Protein AF-N8YKT3-F1 (afdb_monomer_lite)

Foldseek 3Di:
DVVVVVVVVVVCVQPDFAAA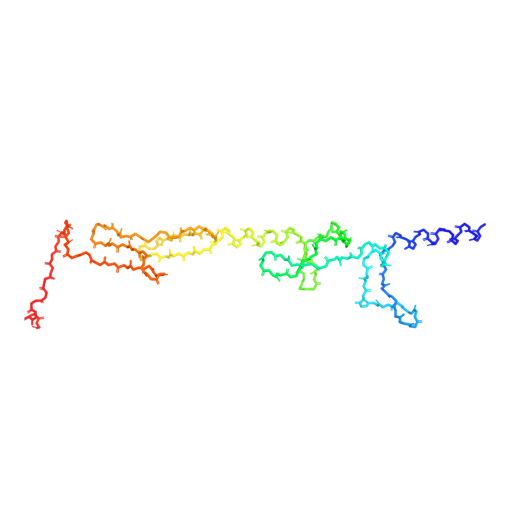ADPVRDGDPVDTAPSNPPWFDFDWDADPVRDTDRPDTDDDDPPQDDDDDPPGDHDVVNVVVVVVVQQVQADWDADPVRDIDHDGVPGDDDDDDPDPQWDWDQDPNDIDIDGDPDDPDDPDDDDCPVPDD

Structure (mmCIF, N/CA/C/O backbone):
data_AF-N8YKT3-F1
#
_entry.id   AF-N8YKT3-F1
#
loop_
_atom_site.group_PDB
_atom_site.id
_atom_site.type_symbol
_atom_site.label_atom_id
_atom_site.label_alt_id
_atom_site.label_comp_id
_atom_site.label_asym_id
_atom_site.label_entity_id
_atom_site.label_seq_id
_atom_site.pdbx_PDB_ins_code
_atom_site.Cartn_x
_atom_site.Cartn_y
_atom_site.Cartn_z
_atom_site.occupancy
_atom_site.B_iso_or_equiv
_atom_site.auth_seq_id
_atom_site.auth_comp_id
_atom_site.auth_asym_id
_atom_site.auth_atom_id
_atom_site.pdbx_PDB_model_num
ATOM 1 N N . ALA A 1 1 ? 37.342 0.948 -38.626 1.00 80.69 1 ALA A N 1
ATOM 2 C CA . ALA A 1 1 ? 36.379 2.021 -38.301 1.00 80.69 1 ALA A CA 1
ATOM 3 C C . ALA A 1 1 ? 34.942 1.494 -38.236 1.00 80.69 1 ALA A C 1
ATOM 5 O O . ALA A 1 1 ? 34.401 1.454 -37.142 1.00 80.69 1 ALA A O 1
ATOM 6 N N . ILE A 1 2 ? 34.346 1.015 -39.342 1.00 92.06 2 ILE A N 1
ATOM 7 C CA . ILE A 1 2 ? 32.935 0.558 -39.375 1.00 92.06 2 ILE A CA 1
ATOM 8 C C . ILE A 1 2 ? 32.649 -0.592 -38.395 1.00 92.06 2 ILE A C 1
ATOM 10 O O . ILE A 1 2 ? 31.719 -0.494 -37.607 1.00 92.06 2 ILE A O 1
ATOM 14 N N . ASN A 1 3 ? 33.483 -1.637 -38.360 1.00 91.69 3 ASN A N 1
ATOM 15 C CA . ASN A 1 3 ? 33.267 -2.765 -37.437 1.00 91.69 3 ASN A CA 1
ATOM 16 C C . ASN A 1 3 ? 33.292 -2.335 -35.961 1.00 91.69 3 ASN A C 1
ATOM 18 O O . ASN A 1 3 ? 32.511 -2.831 -35.156 1.00 91.69 3 ASN A O 1
ATOM 22 N N . THR A 1 4 ? 34.154 -1.375 -35.618 1.00 95.00 4 THR A N 1
ATOM 23 C CA . THR A 1 4 ? 34.241 -0.795 -34.271 1.00 95.00 4 THR A CA 1
ATOM 24 C C . THR A 1 4 ? 32.987 0.011 -33.927 1.00 95.00 4 THR A C 1
ATOM 26 O O . THR A 1 4 ? 32.497 -0.079 -32.807 1.00 95.00 4 THR A O 1
ATOM 29 N N . LEU A 1 5 ? 32.436 0.758 -34.891 1.00 95.25 5 LEU A N 1
ATOM 30 C CA . LEU A 1 5 ? 31.186 1.503 -34.715 1.00 95.25 5 LEU A CA 1
ATOM 31 C C . LEU A 1 5 ? 29.986 0.566 -34.540 1.00 95.25 5 LEU A C 1
ATOM 33 O O . LEU A 1 5 ? 29.197 0.767 -33.623 1.00 95.25 5 LEU A O 1
ATOM 37 N N . ASN A 1 6 ? 29.886 -0.487 -35.353 1.00 95.25 6 ASN A N 1
ATOM 38 C CA . ASN A 1 6 ? 28.817 -1.482 -35.228 1.00 95.25 6 ASN A CA 1
ATOM 39 C C . ASN A 1 6 ? 28.863 -2.188 -33.865 1.00 95.25 6 ASN A C 1
ATOM 41 O O . ASN A 1 6 ? 27.827 -2.386 -33.235 1.00 95.25 6 ASN A O 1
ATOM 45 N N . ALA A 1 7 ? 30.061 -2.524 -33.375 1.00 95.44 7 ALA A N 1
ATOM 46 C CA . ALA A 1 7 ? 30.228 -3.091 -32.040 1.00 95.44 7 ALA A CA 1
ATOM 47 C C . ALA A 1 7 ? 29.781 -2.108 -30.943 1.00 95.44 7 ALA A C 1
ATOM 49 O O . ALA A 1 7 ? 29.022 -2.486 -30.055 1.00 95.44 7 ALA A O 1
ATOM 50 N N . ALA A 1 8 ? 30.180 -0.835 -31.035 1.00 95.81 8 ALA A N 1
ATOM 51 C CA . ALA A 1 8 ? 29.771 0.191 -30.075 1.00 95.81 8 ALA A CA 1
ATOM 52 C C . ALA A 1 8 ? 28.246 0.417 -30.055 1.00 95.81 8 ALA A C 1
ATOM 54 O O . ALA A 1 8 ? 27.659 0.601 -28.986 1.00 95.81 8 ALA A O 1
ATOM 55 N N . GLN A 1 9 ? 27.591 0.362 -31.220 1.00 94.75 9 GLN A N 1
ATOM 56 C CA . GLN A 1 9 ? 26.130 0.421 -31.323 1.00 94.75 9 GLN A CA 1
ATOM 57 C C . GLN A 1 9 ? 25.469 -0.779 -30.639 1.00 94.75 9 GLN A C 1
ATOM 59 O O . GLN A 1 9 ? 24.533 -0.591 -29.867 1.00 94.75 9 GLN A O 1
ATOM 64 N N . GLY A 1 10 ? 25.984 -1.992 -30.862 1.00 91.56 10 GLY A N 1
ATOM 65 C CA . GLY A 1 10 ? 25.489 -3.203 -30.204 1.00 91.56 10 GLY A CA 1
ATOM 66 C C . GLY A 1 10 ? 25.648 -3.175 -28.681 1.00 91.56 10 GLY A C 1
ATOM 67 O O . GLY A 1 10 ? 24.752 -3.609 -27.964 1.00 91.56 10 GLY A O 1
ATOM 68 N N . GLU A 1 11 ? 26.748 -2.621 -28.167 1.00 93.50 11 GLU A N 1
ATOM 69 C CA . GLU A 1 11 ? 26.922 -2.443 -26.720 1.00 93.50 11 GLU A CA 1
ATOM 70 C C . GLU A 1 11 ? 25.951 -1.403 -26.156 1.00 93.50 11 GLU A C 1
ATOM 72 O O . GLU A 1 11 ? 25.284 -1.663 -25.158 1.00 93.50 11 GLU A O 1
ATOM 77 N N . THR A 1 12 ? 25.792 -0.260 -26.827 1.00 92.81 12 THR A N 1
ATOM 78 C CA . THR A 1 12 ? 24.804 0.759 -26.427 1.00 92.81 12 THR A CA 1
ATOM 79 C C . THR A 1 12 ? 23.391 0.170 -26.384 1.00 92.81 12 THR A C 1
ATOM 81 O O . THR A 1 12 ? 22.631 0.434 -25.453 1.00 92.81 12 THR A O 1
ATOM 84 N N . ASP A 1 13 ? 23.057 -0.687 -27.352 1.00 90.44 13 ASP A N 1
ATOM 85 C CA . ASP A 1 13 ? 21.778 -1.385 -27.428 1.00 90.44 13 ASP A CA 1
ATOM 86 C C . ASP A 1 13 ? 21.513 -2.263 -26.186 1.00 90.44 13 ASP A C 1
ATOM 88 O O . ASP A 1 13 ? 20.386 -2.301 -25.693 1.00 90.44 13 ASP A O 1
ATOM 92 N N . LYS A 1 14 ? 22.529 -2.911 -25.608 1.00 89.12 14 LYS A N 1
ATOM 93 C CA . LYS A 1 14 ? 22.365 -3.770 -24.417 1.00 89.12 14 LYS A CA 1
ATOM 94 C C . LYS A 1 14 ? 22.057 -2.998 -23.132 1.00 89.12 14 LYS A C 1
ATOM 96 O O . LYS A 1 14 ? 21.373 -3.533 -22.263 1.00 89.12 14 LYS A O 1
ATOM 101 N N . PHE A 1 15 ? 22.564 -1.773 -22.996 1.00 89.62 15 PHE A N 1
ATOM 102 C CA . PHE A 1 15 ? 22.450 -0.983 -21.760 1.00 89.62 15 PHE A CA 1
ATOM 103 C C . PHE A 1 15 ? 21.345 0.081 -21.796 1.00 89.62 15 PHE A C 1
ATOM 105 O O . PHE A 1 15 ? 21.044 0.689 -20.768 1.00 89.62 15 PHE A O 1
ATOM 112 N N . ALA A 1 16 ? 20.735 0.322 -22.956 1.00 90.62 16 ALA A N 1
ATOM 113 C CA . ALA A 1 16 ? 19.669 1.303 -23.102 1.00 90.62 16 ALA A CA 1
ATOM 114 C C . ALA A 1 16 ? 18.302 0.769 -22.639 1.00 90.62 16 ALA A C 1
ATOM 116 O O . ALA A 1 16 ? 17.946 -0.386 -22.875 1.00 90.62 16 ALA A O 1
ATOM 117 N N . VAL A 1 17 ? 17.489 1.658 -22.062 1.00 92.56 17 VAL A N 1
ATOM 118 C CA . VAL A 1 17 ? 16.038 1.459 -21.937 1.00 92.56 17 VAL A CA 1
ATOM 119 C C . VAL A 1 17 ? 15.398 1.886 -23.252 1.00 92.56 17 VAL A C 1
ATOM 121 O O . VAL A 1 17 ? 15.681 2.976 -23.749 1.00 92.56 17 VAL A O 1
ATOM 124 N N . LYS A 1 18 ? 14.559 1.029 -23.833 1.00 92.12 18 LYS A N 1
ATOM 125 C CA . LYS A 1 18 ? 13.968 1.255 -25.155 1.00 92.12 18 LYS A CA 1
ATOM 126 C C . LYS A 1 18 ? 12.482 0.967 -25.140 1.00 92.12 18 LYS A C 1
ATOM 128 O O . LYS A 1 18 ? 12.012 0.167 -24.338 1.00 92.12 18 LYS A O 1
ATOM 133 N N . TYR A 1 19 ? 11.788 1.598 -26.076 1.00 96.12 19 TYR A N 1
ATOM 134 C CA . TYR A 1 19 ? 10.444 1.200 -26.453 1.00 96.12 19 TYR A CA 1
ATOM 135 C C . TYR A 1 19 ? 10.447 -0.198 -27.061 1.00 96.12 19 TYR A C 1
ATOM 137 O O . TYR A 1 19 ? 11.398 -0.588 -27.748 1.00 96.12 19 TYR A O 1
ATOM 145 N N . ASP A 1 20 ? 9.351 -0.912 -26.847 1.00 95.50 20 ASP A N 1
ATOM 146 C CA . ASP A 1 20 ? 9.111 -2.179 -27.522 1.00 95.50 20 ASP A CA 1
ATOM 147 C C . ASP A 1 20 ? 8.892 -1.948 -29.025 1.00 95.50 20 ASP A C 1
ATOM 149 O O . ASP A 1 20 ? 8.656 -0.826 -29.481 1.00 95.50 20 ASP A O 1
ATOM 153 N N . LYS A 1 21 ? 8.989 -3.011 -29.828 1.00 95.81 21 LYS A N 1
ATOM 154 C CA . LYS A 1 21 ? 8.750 -2.937 -31.276 1.00 95.81 21 LYS A CA 1
ATOM 155 C C . LYS A 1 21 ? 7.335 -3.380 -31.616 1.00 95.81 21 LYS A C 1
ATOM 157 O O . LYS A 1 21 ? 6.837 -4.362 -31.068 1.00 95.81 21 LYS A O 1
ATOM 162 N N . ASN A 1 22 ? 6.724 -2.693 -32.573 1.00 96.62 22 ASN A N 1
ATOM 163 C CA . ASN A 1 22 ? 5.540 -3.189 -33.263 1.00 96.62 22 ASN A CA 1
ATOM 164 C C . ASN A 1 22 ? 5.915 -4.359 -34.190 1.00 96.62 22 ASN A C 1
ATOM 166 O O . ASN A 1 22 ? 7.087 -4.575 -34.508 1.00 96.62 22 ASN A O 1
ATOM 170 N N . ALA A 1 23 ? 4.910 -5.094 -34.673 1.00 97.25 23 ALA A N 1
ATOM 171 C CA . ALA A 1 23 ? 5.116 -6.218 -35.591 1.00 97.25 23 ALA A CA 1
ATOM 172 C C . ALA A 1 23 ? 5.766 -5.808 -36.930 1.00 97.25 23 ALA A C 1
ATOM 174 O O . ALA A 1 23 ? 6.455 -6.615 -37.547 1.00 97.25 23 ALA A O 1
ATOM 175 N N . ASP A 1 24 ? 5.581 -4.557 -37.360 1.00 97.31 24 ASP A N 1
ATOM 176 C CA . ASP A 1 24 ? 6.202 -3.982 -38.562 1.00 97.31 24 ASP A CA 1
ATOM 177 C C . ASP A 1 24 ? 7.649 -3.493 -38.339 1.00 97.31 24 ASP A C 1
ATOM 179 O O . ASP A 1 24 ? 8.292 -2.997 -39.263 1.00 97.31 24 ASP A O 1
ATOM 183 N N . GLY A 1 25 ? 8.173 -3.629 -37.115 1.00 96.06 25 GLY A N 1
ATOM 184 C CA . GLY A 1 25 ? 9.521 -3.215 -36.733 1.00 96.06 25 GLY A CA 1
ATOM 185 C C . GLY A 1 25 ? 9.657 -1.753 -36.297 1.00 96.06 25 GLY A C 1
ATOM 186 O O . GLY A 1 25 ? 10.753 -1.361 -35.887 1.00 96.06 25 GLY A O 1
ATOM 187 N N . SER A 1 26 ? 8.585 -0.955 -36.340 1.00 97.31 26 SER A N 1
ATOM 188 C CA . SER A 1 26 ? 8.576 0.420 -35.823 1.00 97.31 26 SER A CA 1
ATOM 189 C C . SER A 1 26 ? 8.593 0.469 -34.286 1.00 97.31 26 SER A C 1
ATOM 191 O O . SER A 1 26 ? 8.315 -0.524 -33.610 1.00 97.31 26 SER A O 1
ATOM 193 N N . ALA A 1 27 ? 8.935 1.629 -33.715 1.00 97.12 27 ALA A N 1
ATOM 194 C CA . ALA A 1 27 ? 8.924 1.833 -32.266 1.00 97.12 27 ALA A CA 1
ATOM 195 C C . ALA A 1 27 ? 7.489 1.953 -31.722 1.00 97.12 27 ALA A C 1
ATOM 197 O O . ALA A 1 27 ? 6.676 2.714 -32.249 1.00 97.12 27 ALA A O 1
ATOM 198 N N . ASN A 1 28 ? 7.197 1.250 -30.630 1.00 97.62 28 ASN A N 1
ATOM 199 C CA . ASN A 1 28 ? 5.940 1.342 -29.900 1.00 97.62 28 ASN A CA 1
ATOM 200 C C . ASN A 1 28 ? 6.076 2.294 -28.705 1.00 97.62 28 ASN A C 1
ATOM 202 O O . ASN A 1 28 ? 6.463 1.891 -27.610 1.00 97.62 28 ASN A O 1
ATOM 206 N N . TYR A 1 29 ? 5.693 3.555 -28.886 1.00 97.25 29 TYR A N 1
ATOM 207 C CA . TYR A 1 29 ? 5.779 4.571 -27.829 1.00 97.25 29 TYR A CA 1
ATOM 208 C C . TYR A 1 29 ? 4.849 4.340 -26.628 1.00 97.25 29 TYR A C 1
ATOM 210 O O . TYR A 1 29 ? 4.948 5.058 -25.637 1.00 97.25 29 TYR A O 1
ATOM 218 N N . ASN A 1 30 ? 3.974 3.333 -26.689 1.00 97.25 30 ASN A N 1
ATOM 219 C CA . ASN A 1 30 ? 3.056 2.995 -25.607 1.00 97.25 30 ASN A CA 1
ATOM 220 C C . ASN A 1 30 ? 3.590 1.885 -24.689 1.00 97.25 30 ASN A C 1
ATOM 222 O O . ASN A 1 30 ? 2.907 1.529 -23.730 1.00 97.25 30 ASN A O 1
ATOM 226 N N . SER A 1 31 ? 4.756 1.291 -24.978 1.00 96.81 31 SER A N 1
ATOM 227 C CA . SER A 1 31 ? 5.262 0.166 -24.187 1.00 96.81 31 SER A CA 1
ATOM 228 C C . SER A 1 31 ? 6.782 0.118 -24.076 1.00 96.81 31 SER A C 1
ATOM 230 O O . SER A 1 31 ? 7.511 0.450 -25.010 1.00 96.81 31 SER A O 1
ATOM 232 N N . ILE A 1 32 ? 7.242 -0.303 -22.901 1.00 95.12 32 ILE A N 1
ATOM 233 C CA . ILE A 1 32 ? 8.640 -0.552 -22.562 1.00 95.12 32 ILE A CA 1
ATOM 234 C C . ILE A 1 32 ? 8.672 -1.861 -21.777 1.00 95.12 32 ILE A C 1
ATOM 236 O O . ILE A 1 32 ? 8.118 -1.938 -20.677 1.00 95.12 32 ILE A O 1
ATOM 240 N N . THR A 1 33 ? 9.392 -2.857 -22.284 1.00 92.69 33 THR A N 1
ATOM 241 C CA . THR A 1 33 ? 9.713 -4.071 -21.538 1.00 92.69 33 THR A CA 1
ATOM 242 C C . THR A 1 33 ? 11.096 -3.939 -20.903 1.00 92.69 33 THR A C 1
ATOM 244 O O . THR A 1 33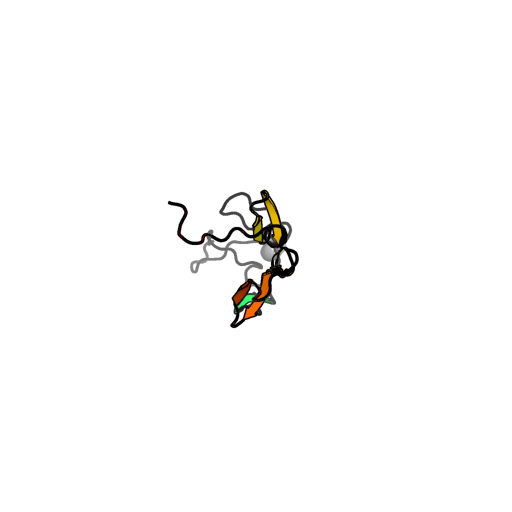 ? 12.119 -3.793 -21.579 1.00 92.69 33 THR A O 1
ATOM 247 N N . ALA A 1 34 ? 11.158 -4.005 -19.571 1.00 91.81 34 ALA A N 1
ATOM 248 C CA . ALA A 1 34 ? 12.419 -3.889 -18.843 1.00 91.81 34 ALA A CA 1
ATOM 249 C C . ALA A 1 34 ? 13.417 -4.999 -19.235 1.00 91.81 34 ALA A C 1
ATOM 251 O O . ALA A 1 34 ? 13.042 -6.143 -19.494 1.00 91.81 34 ALA A O 1
ATOM 252 N N . GLY A 1 35 ? 14.703 -4.643 -19.323 1.00 87.38 35 GLY A N 1
ATOM 253 C CA . GLY A 1 35 ? 15.745 -5.533 -19.849 1.00 87.38 35 GLY A CA 1
ATOM 254 C C . GLY A 1 35 ? 15.617 -5.832 -21.350 1.00 87.38 35 GLY A C 1
ATOM 255 O O . GLY A 1 35 ? 16.296 -6.732 -21.845 1.00 87.38 35 GLY A O 1
ATOM 256 N N . ASN A 1 36 ? 14.741 -5.118 -22.074 1.00 85.31 36 ASN A N 1
ATOM 257 C CA . ASN A 1 36 ? 14.464 -5.327 -23.498 1.00 85.31 36 ASN A CA 1
ATOM 258 C C . ASN A 1 36 ? 14.100 -6.797 -23.806 1.00 85.31 36 ASN A C 1
ATOM 260 O O . ASN A 1 36 ? 14.553 -7.362 -24.799 1.00 85.31 36 ASN A O 1
ATOM 264 N N . GLY A 1 37 ? 13.395 -7.456 -22.877 1.00 86.81 37 GLY A N 1
ATOM 265 C CA . GLY A 1 37 ? 13.012 -8.871 -22.970 1.00 86.81 37 GLY A CA 1
ATOM 266 C C . GLY A 1 37 ? 14.145 -9.890 -22.779 1.00 86.81 37 GLY A C 1
ATOM 267 O O . GLY A 1 37 ? 13.885 -11.087 -22.814 1.00 86.81 37 GLY A O 1
ATOM 268 N N . ASN A 1 38 ? 15.388 -9.450 -22.555 1.00 88.81 38 ASN A N 1
ATOM 269 C CA . ASN A 1 38 ? 16.539 -10.343 -22.360 1.00 88.81 38 ASN A CA 1
ATOM 270 C C . ASN A 1 38 ? 16.755 -10.733 -20.890 1.00 88.81 38 ASN A C 1
ATOM 272 O O . ASN A 1 38 ? 17.497 -11.670 -20.601 1.00 88.81 38 ASN A O 1
ATOM 276 N N . GLY A 1 39 ? 16.158 -9.989 -19.955 1.00 89.44 39 GLY A N 1
ATOM 277 C CA . GLY A 1 39 ? 16.215 -10.307 -18.531 1.00 89.44 39 GLY A CA 1
ATOM 278 C C . GLY A 1 39 ? 15.343 -11.511 -18.175 1.00 89.44 39 GLY A C 1
ATOM 279 O O . GLY A 1 39 ? 14.434 -11.882 -18.917 1.00 89.44 39 GLY A O 1
ATOM 280 N N . THR A 1 40 ? 15.577 -12.098 -17.001 1.00 94.56 40 THR A N 1
ATOM 281 C CA . THR A 1 40 ? 14.680 -13.122 -16.453 1.00 94.56 40 THR A C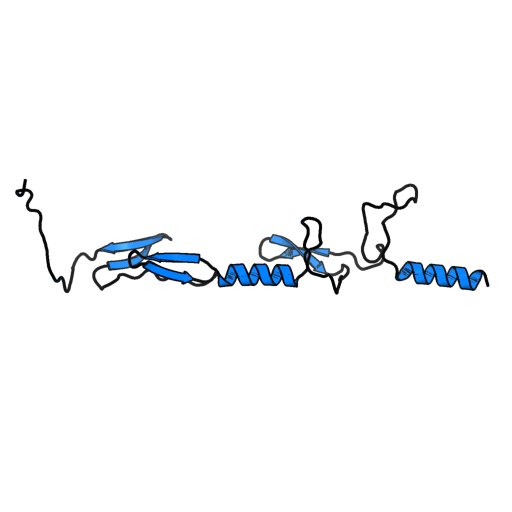A 1
ATOM 282 C C . THR A 1 40 ? 13.274 -12.543 -16.327 1.00 94.56 40 THR A C 1
ATOM 284 O O . THR A 1 40 ? 13.073 -11.559 -15.612 1.00 94.56 40 THR A O 1
ATOM 287 N N . ALA A 1 41 ? 12.299 -13.145 -17.009 1.00 93.62 41 ALA A N 1
ATOM 288 C CA . ALA A 1 41 ? 10.910 -12.710 -16.939 1.00 93.62 41 ALA A CA 1
ATOM 289 C C . ALA A 1 41 ? 10.400 -12.730 -15.489 1.00 93.62 41 ALA A C 1
ATOM 291 O O . ALA A 1 41 ? 10.773 -13.597 -14.694 1.00 93.62 41 ALA A O 1
ATOM 292 N N . ALA A 1 42 ? 9.553 -11.763 -15.138 1.00 95.69 42 ALA A N 1
ATOM 293 C CA . ALA A 1 42 ? 8.892 -11.763 -13.841 1.00 95.69 42 ALA A CA 1
ATOM 294 C C . ALA A 1 42 ? 7.948 -12.969 -13.756 1.00 95.69 42 ALA A C 1
ATOM 296 O O . ALA A 1 42 ? 7.068 -13.138 -14.599 1.00 95.69 42 ALA A O 1
ATOM 297 N N . THR A 1 43 ? 8.126 -13.799 -12.733 1.00 96.81 43 THR A N 1
ATOM 298 C CA . THR A 1 43 ? 7.205 -14.898 -12.436 1.00 96.81 43 THR A CA 1
ATOM 299 C C . THR A 1 43 ? 6.147 -14.399 -11.468 1.00 96.81 43 THR A C 1
ATOM 301 O O . THR A 1 43 ? 6.480 -13.876 -10.403 1.00 96.81 43 THR A O 1
ATOM 304 N N . ILE A 1 44 ? 4.877 -14.561 -11.838 1.00 97.38 44 ILE A N 1
ATOM 305 C CA . ILE A 1 44 ? 3.738 -14.178 -11.004 1.00 97.38 44 ILE A CA 1
ATOM 306 C C . ILE A 1 44 ? 3.245 -15.404 -10.239 1.00 97.38 44 ILE A C 1
ATOM 308 O O . ILE A 1 44 ? 2.884 -16.413 -10.839 1.00 97.38 44 ILE A O 1
ATOM 312 N N . GLY A 1 45 ? 3.244 -15.307 -8.913 1.00 96.88 45 GLY A N 1
ATOM 313 C CA . GLY A 1 45 ? 2.602 -16.260 -8.011 1.00 96.88 45 GLY A CA 1
ATOM 314 C C . GLY A 1 45 ? 1.540 -15.567 -7.164 1.00 96.88 45 GLY A C 1
ATOM 315 O O . GLY A 1 45 ? 1.103 -14.465 -7.494 1.00 96.88 45 GLY A O 1
ATOM 316 N N . THR A 1 46 ? 1.144 -16.199 -6.063 1.00 97.31 46 THR A N 1
ATOM 317 C CA . THR A 1 46 ? 0.168 -15.650 -5.113 1.00 97.31 46 THR A CA 1
ATOM 318 C C . THR A 1 46 ? 0.775 -15.489 -3.724 1.00 97.31 46 THR A C 1
ATOM 320 O O . THR A 1 46 ? 1.521 -16.362 -3.278 1.00 97.31 46 THR A O 1
ATOM 323 N N . ASP A 1 47 ? 0.448 -14.399 -3.030 1.00 95.31 47 ASP A N 1
ATOM 324 C CA . ASP A 1 47 ? 0.750 -14.246 -1.603 1.00 95.31 47 ASP A CA 1
ATOM 325 C C . ASP A 1 47 ? -0.222 -15.062 -0.718 1.00 95.31 47 ASP A C 1
ATOM 327 O O . ASP A 1 47 ? -1.121 -15.746 -1.212 1.00 95.31 47 ASP A O 1
ATOM 331 N N . THR A 1 48 ? -0.057 -14.994 0.608 1.00 94.88 48 THR A N 1
ATOM 332 C CA . THR A 1 48 ? -0.917 -15.700 1.580 1.00 94.88 48 THR A CA 1
ATOM 333 C C . THR A 1 48 ? -2.388 -15.274 1.513 1.00 94.88 48 THR A C 1
ATOM 335 O O . THR A 1 48 ? -3.265 -16.037 1.911 1.00 94.88 48 THR A O 1
ATOM 338 N N . ALA A 1 49 ? -2.670 -14.067 1.019 1.00 94.19 49 ALA A N 1
ATOM 339 C CA . ALA A 1 49 ? -4.021 -13.549 0.834 1.00 94.19 49 ALA A CA 1
ATOM 340 C C . ALA A 1 49 ? -4.590 -13.862 -0.565 1.00 94.19 49 ALA A C 1
ATOM 342 O O . ALA A 1 49 ? -5.724 -13.489 -0.858 1.00 94.19 49 ALA A O 1
ATOM 343 N N . GLY A 1 50 ? -3.835 -14.564 -1.419 1.00 95.56 50 GLY A N 1
ATOM 344 C CA . GLY A 1 50 ? -4.235 -14.921 -2.778 1.00 95.56 50 GLY A CA 1
ATOM 345 C C . GLY A 1 50 ? -3.992 -13.824 -3.820 1.00 95.56 50 GLY A C 1
ATOM 346 O O . GLY A 1 50 ? -4.406 -13.987 -4.967 1.00 95.56 50 GLY A O 1
ATOM 347 N N . ASN A 1 51 ? -3.317 -12.724 -3.469 1.00 95.81 51 ASN A N 1
ATOM 348 C CA . ASN A 1 51 ? -3.032 -11.642 -4.411 1.00 95.81 51 ASN A CA 1
ATOM 349 C C . ASN A 1 51 ? -1.883 -12.021 -5.344 1.00 95.81 51 ASN A C 1
ATOM 351 O O . ASN A 1 51 ? -0.887 -12.599 -4.907 1.00 95.81 51 ASN A O 1
ATOM 355 N N . SER A 1 52 ? -1.978 -11.631 -6.617 1.00 97.19 52 SER A N 1
ATOM 356 C CA . SER A 1 52 ? -0.881 -11.801 -7.571 1.00 97.19 52 SER A 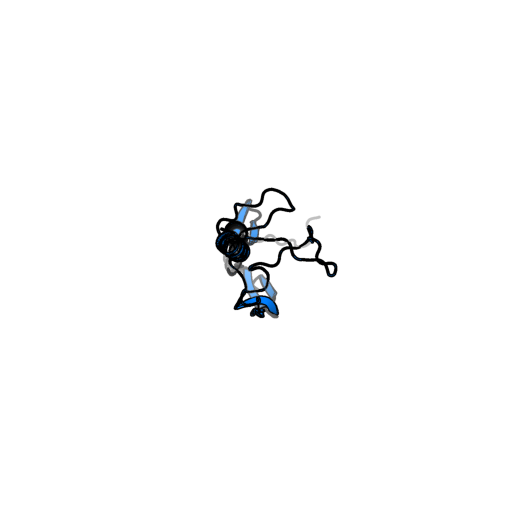CA 1
ATOM 357 C C . SER A 1 52 ? 0.328 -10.946 -7.192 1.00 97.19 52 SER A C 1
ATOM 359 O O . SER A 1 52 ? 0.224 -9.726 -7.079 1.00 97.19 52 SER A O 1
ATOM 361 N N . VAL A 1 53 ? 1.490 -11.581 -7.053 1.00 96.19 53 VAL A N 1
ATOM 362 C CA . VAL A 1 53 ? 2.758 -10.917 -6.725 1.00 96.19 53 VAL A CA 1
ATOM 363 C C . VAL A 1 53 ? 3.894 -11.469 -7.574 1.00 96.19 53 VAL A C 1
ATOM 365 O O . VAL A 1 53 ? 3.894 -12.640 -7.957 1.00 96.19 53 VAL A O 1
ATOM 368 N N . VAL A 1 54 ? 4.894 -10.632 -7.853 1.00 95.94 54 VAL A N 1
ATOM 369 C CA . VAL A 1 54 ? 6.147 -11.103 -8.455 1.00 95.94 54 VAL A CA 1
ATOM 370 C C . VAL A 1 54 ? 6.904 -11.915 -7.405 1.00 95.94 54 VAL A C 1
ATOM 372 O O . VAL A 1 54 ? 7.266 -11.383 -6.358 1.00 95.94 54 VAL A O 1
ATOM 375 N N . THR A 1 55 ? 7.148 -13.196 -7.675 1.00 95.00 55 THR A N 1
ATOM 376 C CA . THR A 1 55 ? 7.846 -14.105 -6.748 1.00 95.00 55 THR A CA 1
ATOM 377 C C . THR A 1 55 ? 9.324 -14.270 -7.081 1.00 95.00 55 THR A C 1
ATOM 379 O O . THR A 1 55 ? 10.130 -14.564 -6.203 1.00 95.00 55 THR A O 1
ATOM 382 N N . SER A 1 56 ? 9.695 -14.088 -8.349 1.00 95.12 56 SER A N 1
ATOM 383 C CA . SER A 1 56 ? 11.080 -14.146 -8.820 1.00 95.12 56 SER A CA 1
ATOM 384 C C . SER A 1 56 ? 11.227 -13.495 -10.198 1.00 95.12 56 SER A C 1
ATOM 386 O O . SER A 1 56 ? 10.236 -13.196 -10.870 1.00 95.12 56 SER A O 1
ATOM 388 N N . GLY A 1 57 ? 12.475 -13.284 -10.625 1.00 94.94 57 GLY A N 1
ATOM 389 C CA . GLY A 1 57 ? 12.786 -12.625 -11.892 1.00 94.94 57 GLY A CA 1
ATOM 390 C C . GLY A 1 57 ? 12.385 -11.149 -11.907 1.00 94.94 57 GLY A C 1
ATOM 391 O O . GLY A 1 57 ? 12.284 -10.501 -10.865 1.00 94.94 57 GLY A O 1
ATOM 392 N N . GLY A 1 58 ? 12.168 -10.614 -13.106 1.00 94.38 58 GLY A N 1
ATOM 393 C CA . GLY A 1 58 ? 11.877 -9.202 -13.324 1.00 94.38 58 GLY A CA 1
ATOM 394 C C . GLY A 1 58 ? 13.114 -8.307 -13.217 1.00 94.38 58 GLY A C 1
ATOM 395 O O . GLY A 1 58 ? 14.232 -8.753 -12.961 1.00 94.38 58 GLY A O 1
ATOM 396 N N . THR A 1 59 ? 12.907 -7.009 -13.438 1.00 93.62 59 THR A N 1
ATOM 397 C CA . THR A 1 59 ? 13.963 -5.990 -13.349 1.00 93.62 59 THR A CA 1
ATOM 398 C C . THR A 1 59 ? 13.661 -5.030 -12.206 1.00 93.62 59 THR A C 1
ATOM 400 O O . THR A 1 59 ? 12.571 -4.466 -12.132 1.00 93.62 59 THR A O 1
ATOM 403 N N . LYS A 1 60 ? 14.644 -4.795 -11.332 1.00 94.12 60 LYS A N 1
ATOM 404 C CA . LYS A 1 60 ? 14.557 -3.758 -10.300 1.00 94.12 60 LYS A CA 1
ATOM 405 C C . LYS A 1 60 ? 14.841 -2.387 -10.912 1.00 94.12 60 LYS A C 1
ATOM 407 O O . LYS A 1 60 ? 15.933 -2.159 -11.424 1.00 94.12 60 LYS A O 1
ATOM 412 N N . ILE A 1 61 ? 13.900 -1.459 -10.766 1.00 94.56 61 ILE A N 1
ATOM 413 C CA . ILE A 1 61 ? 14.098 -0.040 -11.084 1.00 94.56 61 ILE A CA 1
ATOM 414 C C . ILE A 1 61 ? 14.396 0.694 -9.773 1.00 94.56 61 ILE A C 1
ATOM 416 O O . ILE A 1 61 ? 13.598 0.669 -8.838 1.00 94.56 61 ILE A O 1
ATOM 420 N N . SER A 1 62 ? 15.575 1.304 -9.667 1.00 96.12 62 SER A N 1
ATOM 421 C CA . SER A 1 62 ? 15.999 2.074 -8.489 1.00 96.12 62 SER A CA 1
ATOM 422 C C . SER A 1 62 ? 16.039 3.569 -8.768 1.00 96.12 62 SER A C 1
ATOM 424 O O . SER A 1 62 ? 16.138 3.976 -9.920 1.00 96.12 62 SER A O 1
ATOM 426 N N . ASN A 1 63 ? 16.028 4.370 -7.697 1.00 97.06 63 ASN A N 1
ATOM 427 C CA . ASN A 1 63 ? 16.059 5.837 -7.751 1.00 97.06 63 ASN A CA 1
ATOM 428 C C . ASN A 1 63 ? 14.841 6.455 -8.456 1.00 97.06 63 ASN A C 1
ATOM 430 O O . ASN A 1 63 ? 14.936 7.517 -9.062 1.00 97.06 63 ASN A O 1
ATOM 434 N N . VAL A 1 64 ? 13.685 5.796 -8.350 1.00 97.94 64 VAL A N 1
ATOM 435 C CA . VAL A 1 64 ? 12.400 6.376 -8.748 1.00 97.94 64 VAL A CA 1
ATOM 436 C C . VAL A 1 64 ? 12.005 7.398 -7.685 1.00 97.94 64 VAL A C 1
ATOM 438 O O . VAL A 1 64 ? 11.761 7.029 -6.534 1.00 97.94 64 VAL A O 1
ATOM 441 N N . ALA A 1 65 ? 11.984 8.680 -8.052 1.00 98.44 65 ALA A N 1
ATOM 442 C CA . ALA A 1 65 ? 11.504 9.750 -7.181 1.00 98.44 65 ALA A CA 1
ATOM 443 C C . ALA A 1 65 ? 10.022 9.546 -6.815 1.00 98.44 65 ALA A C 1
ATOM 445 O O . ALA A 1 65 ? 9.333 8.728 -7.420 1.00 98.44 65 ALA A O 1
ATOM 446 N N . ASN A 1 66 ? 9.532 10.267 -5.806 1.00 98.56 66 ASN A N 1
ATOM 447 C CA . ASN A 1 66 ? 8.117 10.191 -5.445 1.00 98.56 66 ASN A CA 1
ATOM 448 C C . ASN A 1 66 ? 7.253 10.713 -6.597 1.00 98.56 66 ASN A C 1
ATOM 450 O O . ASN A 1 66 ? 7.503 11.811 -7.094 1.00 98.56 66 ASN A O 1
ATOM 454 N N . GLY A 1 67 ? 6.226 9.952 -6.971 1.00 98.38 67 GLY A N 1
ATOM 455 C CA . GLY A 1 67 ? 5.209 10.420 -7.906 1.00 98.38 67 GLY A CA 1
ATOM 456 C C . GLY A 1 67 ? 4.400 11.568 -7.304 1.00 98.38 67 GLY A C 1
ATOM 457 O O . GLY A 1 67 ? 4.068 11.534 -6.114 1.00 98.38 67 GLY A O 1
ATOM 458 N N . ILE A 1 68 ? 4.102 12.577 -8.119 1.00 97.81 68 ILE A N 1
ATOM 459 C CA . ILE A 1 68 ? 3.342 13.774 -7.732 1.00 97.81 68 ILE A CA 1
ATOM 460 C C . ILE A 1 68 ? 2.016 13.816 -8.497 1.00 97.81 68 ILE A C 1
ATOM 462 O O . ILE A 1 68 ? 0.975 14.115 -7.914 1.00 97.81 68 ILE A O 1
ATOM 466 N N . ASN A 1 69 ? 2.038 13.490 -9.789 1.00 98.44 69 ASN A N 1
ATOM 467 C CA . ASN A 1 69 ? 0.850 13.443 -10.633 1.00 98.44 69 ASN A CA 1
ATOM 468 C C . ASN A 1 69 ? 0.203 12.055 -10.603 1.00 98.44 69 ASN A C 1
ATOM 470 O O . ASN A 1 69 ? 0.861 11.049 -10.352 1.00 98.44 69 ASN A O 1
ATOM 474 N N . ALA A 1 70 ? -1.085 11.984 -10.948 1.00 98.00 70 ALA A N 1
ATOM 475 C CA . ALA A 1 70 ? -1.841 10.727 -10.963 1.00 98.00 70 ALA A CA 1
ATOM 476 C C . ALA A 1 70 ? -1.278 9.664 -11.929 1.00 98.00 70 ALA A C 1
ATOM 478 O O . ALA A 1 70 ? -1.550 8.479 -11.762 1.00 98.00 70 ALA A O 1
ATOM 479 N N . SER A 1 71 ? -0.513 10.083 -12.940 1.00 97.38 71 SER A N 1
ATOM 480 C CA . SER A 1 71 ? 0.126 9.207 -13.926 1.00 97.38 71 SER A CA 1
ATOM 481 C C . SER A 1 71 ? 1.5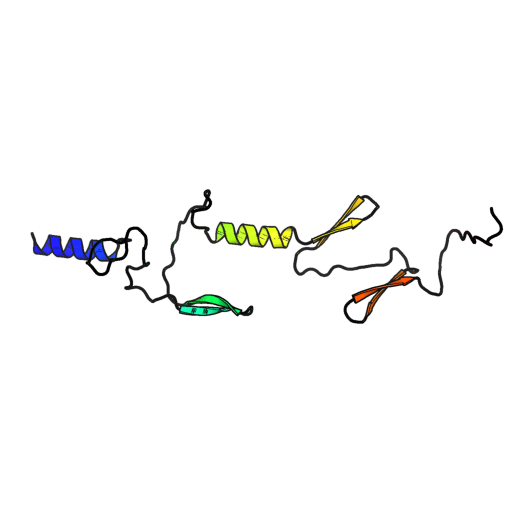64 8.817 -13.574 1.00 97.38 71 SER A C 1
ATOM 483 O O . SER A 1 71 ? 2.183 8.072 -14.332 1.00 97.38 71 SER A O 1
ATOM 485 N N . ASP A 1 72 ? 2.125 9.341 -12.484 1.00 98.44 72 ASP A N 1
ATOM 486 C CA . ASP A 1 72 ? 3.495 9.026 -12.091 1.00 98.44 72 ASP A CA 1
ATOM 487 C C . ASP A 1 72 ? 3.563 7.638 -11.443 1.00 98.44 72 ASP A C 1
ATOM 489 O O . ASP A 1 72 ? 2.628 7.173 -10.786 1.00 98.44 72 ASP A O 1
ATOM 493 N N . ALA A 1 73 ? 4.709 6.973 -11.581 1.00 97.88 73 ALA A N 1
ATOM 494 C CA . ALA A 1 73 ? 4.953 5.727 -10.870 1.00 97.88 73 ALA A CA 1
ATOM 495 C C . ALA A 1 73 ? 5.068 5.973 -9.354 1.00 97.88 73 ALA A C 1
ATOM 497 O O . ALA A 1 73 ? 5.743 6.901 -8.907 1.00 97.88 73 ALA A O 1
ATOM 498 N N . VAL A 1 74 ? 4.462 5.087 -8.561 1.00 98.19 74 VAL A N 1
ATOM 499 C CA . VAL A 1 74 ? 4.608 5.067 -7.099 1.00 98.19 74 VAL A CA 1
ATOM 500 C C . VAL A 1 74 ? 5.822 4.220 -6.726 1.00 98.19 74 VAL A C 1
ATOM 502 O O . VAL A 1 74 ? 5.961 3.084 -7.181 1.00 98.19 74 VAL A O 1
ATOM 505 N N . ASN A 1 75 ? 6.702 4.746 -5.873 1.00 98.00 75 ASN A N 1
ATOM 506 C CA . ASN A 1 75 ? 7.840 3.983 -5.353 1.00 98.00 75 ASN A CA 1
ATOM 507 C C . ASN A 1 75 ? 7.515 3.291 -4.010 1.00 98.00 75 ASN A C 1
ATOM 509 O O . ASN A 1 75 ? 6.521 3.590 -3.345 1.00 98.00 75 ASN A O 1
ATOM 513 N N . LYS A 1 76 ? 8.388 2.370 -3.571 1.00 97.88 76 LYS A N 1
ATOM 514 C CA . LYS A 1 76 ? 8.201 1.630 -2.309 1.00 97.88 76 LYS A CA 1
ATOM 515 C C . LYS A 1 76 ? 8.103 2.552 -1.084 1.00 97.88 76 LYS A C 1
ATOM 517 O O . LYS A 1 76 ? 7.339 2.253 -0.180 1.00 97.88 76 LYS A O 1
ATOM 522 N N . GLY A 1 77 ? 8.829 3.671 -1.056 1.00 98.44 77 GLY A N 1
ATOM 523 C CA . GLY A 1 77 ? 8.795 4.610 0.070 1.00 98.44 77 GLY A CA 1
ATOM 524 C C . GLY A 1 77 ? 7.422 5.260 0.259 1.00 98.44 77 GLY A C 1
ATOM 525 O O . GLY A 1 77 ? 6.956 5.382 1.391 1.00 98.44 77 GLY A O 1
ATOM 526 N N . GLN A 1 78 ? 6.737 5.612 -0.833 1.00 98.44 78 GLN A N 1
ATOM 527 C CA . GLN A 1 78 ? 5.353 6.099 -0.794 1.00 98.44 78 GLN A CA 1
ATOM 528 C C . GLN A 1 78 ? 4.383 5.011 -0.308 1.00 98.44 78 GLN A C 1
ATOM 530 O O . GLN A 1 78 ? 3.534 5.287 0.538 1.00 98.44 78 GLN A O 1
ATOM 535 N N . LEU A 1 79 ? 4.541 3.769 -0.783 1.00 97.19 79 LEU A N 1
ATOM 536 C CA . LEU A 1 79 ? 3.722 2.634 -0.343 1.00 97.19 79 LEU A CA 1
ATOM 537 C C . LEU A 1 79 ? 3.930 2.301 1.146 1.00 97.19 79 LEU A C 1
ATOM 539 O O . LEU A 1 79 ? 2.959 2.125 1.880 1.00 97.19 79 LEU A O 1
ATOM 543 N N . ASP A 1 80 ? 5.181 2.253 1.608 1.00 97.69 80 ASP A N 1
ATOM 544 C CA . ASP A 1 80 ? 5.527 2.019 3.014 1.00 97.69 80 ASP A CA 1
ATOM 545 C C . ASP A 1 80 ? 4.972 3.143 3.903 1.00 97.69 80 ASP A C 1
ATOM 547 O O . ASP A 1 80 ? 4.429 2.884 4.977 1.00 97.69 80 ASP A O 1
ATOM 551 N N . SER A 1 81 ? 5.058 4.395 3.445 1.00 97.75 81 SER A N 1
ATOM 552 C CA . SER A 1 81 ? 4.514 5.559 4.159 1.00 97.75 81 SER A CA 1
ATOM 553 C C . SER A 1 81 ? 2.989 5.483 4.286 1.00 97.75 81 SER A C 1
ATOM 555 O O . SER A 1 81 ? 2.446 5.759 5.353 1.00 97.75 81 SER A O 1
ATOM 557 N N . LEU A 1 82 ? 2.286 5.041 3.236 1.00 96.81 82 LEU A N 1
ATOM 558 C CA . LEU A 1 82 ? 0.843 4.791 3.297 1.00 96.81 82 LEU A CA 1
ATOM 559 C C . LEU A 1 82 ? 0.512 3.653 4.274 1.00 96.81 82 LEU A C 1
ATOM 561 O O . LEU A 1 82 ? -0.350 3.814 5.135 1.00 96.81 82 LEU A O 1
ATOM 565 N N . SER A 1 83 ? 1.215 2.523 4.176 1.00 95.19 83 SER A N 1
ATOM 566 C CA . SER A 1 83 ? 1.012 1.360 5.051 1.00 95.19 83 SER A CA 1
ATOM 567 C C . SER A 1 83 ? 1.242 1.702 6.530 1.00 95.19 83 SER A C 1
ATOM 569 O O . SER A 1 83 ? 0.412 1.410 7.396 1.00 95.19 83 SER A O 1
ATOM 571 N N . THR A 1 84 ? 2.336 2.402 6.833 1.00 94.25 84 THR A N 1
ATOM 572 C CA . THR A 1 84 ? 2.653 2.868 8.192 1.00 94.25 84 THR A CA 1
ATOM 573 C C . THR A 1 84 ? 1.674 3.930 8.687 1.00 94.25 84 THR A C 1
ATOM 575 O O . THR A 1 84 ? 1.319 3.921 9.864 1.00 94.25 84 THR A O 1
ATOM 578 N N . GLY A 1 85 ? 1.195 4.816 7.810 1.00 94.69 85 GLY A N 1
ATOM 579 C CA . GLY A 1 85 ? 0.145 5.780 8.135 1.00 94.69 85 GLY A CA 1
ATOM 580 C C . GLY A 1 85 ? -1.149 5.085 8.559 1.00 94.69 85 GLY A C 1
ATOM 581 O O . GLY A 1 85 ? -1.643 5.325 9.657 1.00 94.69 85 GLY A O 1
ATOM 582 N N . LEU A 1 86 ? -1.649 4.155 7.740 1.00 93.88 86 LEU A N 1
ATOM 583 C CA . LEU A 1 86 ? -2.882 3.411 8.025 1.00 93.88 86 LEU A CA 1
ATOM 584 C C . LEU A 1 86 ? -2.781 2.583 9.312 1.00 93.88 86 LEU A C 1
ATOM 586 O O . LEU A 1 86 ? -3.683 2.627 10.150 1.00 93.88 86 LEU A O 1
ATOM 590 N N . THR A 1 87 ? -1.678 1.854 9.497 1.00 92.50 87 THR A N 1
ATOM 591 C CA . THR A 1 87 ? -1.478 1.022 10.695 1.00 92.50 87 THR A CA 1
ATOM 592 C C . THR A 1 87 ? -1.368 1.852 11.973 1.00 92.50 87 THR A C 1
ATOM 594 O O . THR A 1 87 ? -1.918 1.445 12.996 1.00 92.50 87 THR A O 1
ATOM 597 N N . ASN A 1 88 ? -0.725 3.025 11.929 1.00 89.38 88 ASN A N 1
ATOM 598 C CA . ASN A 1 88 ? -0.599 3.901 13.096 1.00 89.38 88 ASN A CA 1
ATOM 599 C C . ASN A 1 88 ? -1.860 4.717 13.400 1.00 89.38 88 ASN A C 1
ATOM 601 O O . ASN A 1 88 ? -2.133 4.948 14.575 1.00 89.38 88 ASN A O 1
ATOM 605 N N . THR A 1 89 ? -2.620 5.158 12.391 1.00 89.81 89 THR A N 1
ATOM 606 C CA . THR A 1 89 ? -3.895 5.859 12.621 1.00 89.81 89 THR A CA 1
ATOM 607 C C . THR A 1 89 ? -4.946 4.912 13.199 1.00 89.81 89 THR A C 1
ATOM 609 O O . THR A 1 89 ? -5.640 5.283 14.148 1.00 89.81 89 THR A O 1
ATOM 612 N N . GLY A 1 90 ? -5.027 3.683 12.676 1.00 91.81 90 GLY A N 1
ATOM 613 C CA . GLY A 1 90 ? -5.894 2.643 13.220 1.00 91.81 90 GLY A CA 1
ATOM 614 C C . GLY A 1 90 ? -7.386 2.994 13.200 1.00 91.81 90 GLY A C 1
ATOM 615 O O . GLY A 1 90 ? -7.891 3.582 12.245 1.00 91.81 90 GLY A O 1
ATOM 616 N N . PHE A 1 91 ? -8.088 2.610 14.266 1.00 93.38 91 PHE A N 1
ATOM 617 C CA . PHE A 1 91 ? -9.509 2.863 14.509 1.00 93.38 91 PHE A CA 1
ATOM 618 C C . PHE A 1 91 ? -9.702 3.637 15.824 1.00 93.38 91 PHE A C 1
ATOM 620 O O . PHE A 1 91 ? -8.999 3.381 16.802 1.00 93.38 91 PHE A O 1
ATOM 627 N N . GLY A 1 92 ? -10.646 4.584 15.865 1.00 93.56 92 GLY A N 1
ATOM 628 C CA . GLY A 1 92 ? -10.886 5.452 17.025 1.00 93.56 92 GLY A CA 1
ATOM 629 C C . GLY A 1 92 ? -12.329 5.410 17.533 1.00 93.56 92 GLY A C 1
ATOM 630 O O . GLY A 1 92 ? -13.264 5.453 16.736 1.00 93.56 92 GLY A O 1
ATOM 631 N N . LEU A 1 93 ? -12.509 5.387 18.857 1.00 94.50 93 LEU A N 1
ATOM 632 C CA . LEU A 1 93 ? -13.802 5.510 19.544 1.00 94.50 93 LEU A CA 1
ATOM 633 C C . LEU A 1 93 ? -13.777 6.723 20.476 1.00 94.50 93 LEU A C 1
ATOM 635 O O . LEU A 1 93 ? -12.945 6.787 21.379 1.00 94.50 93 LEU A O 1
ATOM 639 N N . LYS A 1 94 ? -14.690 7.677 20.275 1.00 96.19 94 LYS A N 1
ATOM 640 C CA . LYS A 1 94 ? -14.840 8.852 21.143 1.00 96.19 94 LYS A CA 1
ATOM 641 C C . LYS A 1 94 ? -15.975 8.627 22.138 1.00 96.19 94 LYS A C 1
ATOM 643 O O . LYS A 1 94 ? -17.100 8.348 21.728 1.00 96.19 94 LYS A O 1
ATOM 648 N N . ALA A 1 95 ? -15.678 8.748 23.424 1.00 96.56 95 ALA A N 1
ATOM 649 C CA . ALA A 1 95 ? -16.655 8.630 24.496 1.00 96.56 95 ALA A CA 1
ATOM 650 C C . ALA A 1 95 ? -17.377 9.966 24.753 1.00 96.56 95 ALA A C 1
ATOM 652 O O . ALA A 1 95 ? -16.987 11.028 24.256 1.00 96.56 95 ALA A O 1
ATOM 653 N N . ALA A 1 96 ? -18.466 9.908 25.524 1.00 97.00 96 ALA A N 1
ATOM 654 C CA . ALA A 1 96 ? -19.295 11.073 25.841 1.00 97.00 96 ALA A CA 1
ATOM 655 C C . ALA A 1 96 ? -18.565 12.129 26.693 1.00 97.00 96 ALA A C 1
ATOM 657 O O . ALA A 1 96 ? -18.919 13.304 26.639 1.00 97.00 96 ALA A O 1
ATOM 658 N N . ASP A 1 97 ? -17.525 11.730 27.428 1.00 96.75 97 ASP A N 1
ATOM 659 C CA . ASP A 1 97 ? -16.629 12.631 28.166 1.00 96.75 97 ASP A CA 1
ATOM 660 C C . ASP A 1 97 ? -15.683 13.432 27.246 1.00 96.75 97 ASP A C 1
ATOM 662 O O . ASP A 1 97 ? -14.926 14.283 27.709 1.00 96.75 97 ASP A O 1
ATOM 666 N N . GLY A 1 98 ? -15.729 13.176 25.934 1.00 97.25 98 GLY A N 1
ATOM 667 C CA . GLY A 1 98 ? -14.911 13.833 24.924 1.00 97.25 98 GLY A CA 1
ATOM 668 C C . GLY A 1 98 ? -13.562 13.161 24.668 1.00 97.25 98 GLY A C 1
ATOM 669 O O . GLY A 1 98 ? -12.906 13.521 23.685 1.00 97.25 98 GLY A O 1
ATOM 670 N N . ASN A 1 99 ? -13.169 12.172 25.474 1.00 96.25 99 ASN A N 1
ATOM 671 C CA . ASN A 1 99 ? -11.920 11.440 25.297 1.00 96.25 99 ASN A CA 1
ATOM 672 C C . ASN A 1 99 ? -12.029 10.440 24.141 1.00 96.25 99 ASN A C 1
ATOM 674 O O . ASN A 1 99 ? -13.102 9.920 23.838 1.00 96.25 99 ASN A O 1
ATOM 678 N N . THR A 1 100 ? -10.907 10.174 23.468 1.00 95.38 100 THR A N 1
ATOM 679 C CA . THR A 1 100 ? -10.838 9.216 22.353 1.00 95.38 100 THR A CA 1
ATOM 680 C C . THR A 1 100 ? -9.871 8.092 22.682 1.00 95.38 100 THR A C 1
ATOM 682 O O . THR A 1 100 ? -8.748 8.335 23.119 1.00 95.38 100 THR A O 1
ATOM 685 N N . VAL A 1 101 ? -10.302 6.861 22.429 1.00 94.50 101 VAL A N 1
ATOM 686 C CA . VAL A 1 101 ? -9.444 5.681 22.423 1.00 94.50 101 VAL A CA 1
ATOM 687 C C . VAL A 1 101 ? -9.096 5.366 20.976 1.00 94.50 101 VAL A C 1
ATOM 689 O O . VAL A 1 101 ? -9.967 4.979 20.199 1.00 94.50 101 VAL A O 1
ATOM 692 N N . ASN A 1 102 ? -7.824 5.518 20.618 1.00 93.44 102 ASN A N 1
ATOM 693 C CA . ASN A 1 102 ? -7.282 5.066 19.341 1.00 93.44 102 ASN A CA 1
ATOM 694 C C . ASN A 1 102 ? -6.615 3.702 19.524 1.00 93.44 102 ASN A C 1
ATOM 696 O O . ASN A 1 102 ? -5.841 3.503 20.460 1.00 93.44 102 ASN A O 1
ATOM 700 N N . LYS A 1 103 ? -6.915 2.773 18.621 1.00 95.00 103 LYS A N 1
ATOM 701 C CA . LYS A 1 103 ? -6.341 1.427 18.571 1.00 95.00 103 LYS A CA 1
ATOM 702 C C . LYS A 1 103 ? -5.730 1.219 17.203 1.00 95.00 103 LYS A C 1
ATOM 704 O O . LYS A 1 103 ? -6.405 1.429 16.196 1.00 95.00 103 LYS A O 1
ATOM 709 N N . LYS A 1 104 ? -4.455 0.839 17.153 1.00 95.06 104 LYS A N 1
ATOM 710 C CA . LYS A 1 104 ? -3.775 0.569 15.879 1.00 95.06 104 LYS A CA 1
ATOM 711 C C . LYS A 1 104 ? -4.402 -0.643 15.194 1.00 95.06 104 LYS A C 1
ATOM 713 O O . LYS A 1 104 ? -4.997 -1.498 15.851 1.00 95.06 104 LYS A O 1
ATOM 718 N N . LEU A 1 105 ? -4.265 -0.744 13.870 1.00 94.62 105 LEU A N 1
ATOM 719 C CA . LEU A 1 105 ? -4.716 -1.954 13.173 1.00 94.62 105 LEU A CA 1
ATOM 720 C C . LEU A 1 105 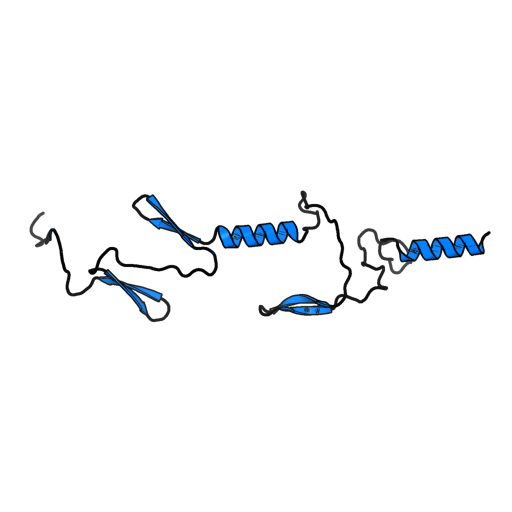? -3.956 -3.175 13.715 1.00 94.62 105 LEU A C 1
ATOM 722 O O . LEU A 1 105 ? -2.730 -3.160 13.789 1.00 94.62 105 LEU A O 1
ATOM 726 N N . GLY A 1 106 ? -4.696 -4.219 14.089 1.00 90.62 106 GLY A N 1
ATOM 727 C CA . GLY A 1 106 ? -4.155 -5.435 14.704 1.00 90.62 106 GLY A CA 1
ATOM 728 C C . GLY A 1 106 ? -4.135 -5.427 16.237 1.00 90.62 106 GLY A C 1
ATOM 729 O O . GLY A 1 106 ? -3.955 -6.488 16.831 1.00 90.62 106 GLY A O 1
ATOM 730 N N . GLU A 1 107 ? -4.368 -4.286 16.892 1.00 94.50 107 GLU A N 1
ATOM 731 C CA . GLU A 1 107 ? -4.561 -4.242 18.345 1.00 94.50 107 GLU A CA 1
ATOM 732 C C . GLU A 1 107 ? -5.991 -4.646 18.730 1.00 94.50 107 GLU A C 1
ATOM 734 O O . GLU A 1 107 ? -6.962 -4.296 18.057 1.00 94.50 107 GLU A O 1
ATOM 739 N N . ALA A 1 108 ? -6.133 -5.351 19.854 1.00 92.31 108 ALA A N 1
ATOM 740 C CA . ALA A 1 108 ? -7.442 -5.655 20.416 1.00 92.31 108 ALA A CA 1
ATOM 741 C C . ALA A 1 108 ? -8.076 -4.408 21.061 1.00 92.31 108 ALA A C 1
ATOM 743 O O . ALA A 1 108 ? -7.421 -3.628 21.766 1.00 92.31 108 ALA A O 1
ATOM 744 N N . VAL A 1 109 ? -9.384 -4.247 20.851 1.00 93.62 109 VAL A N 1
ATOM 745 C CA . VAL A 1 109 ? -10.203 -3.266 21.568 1.00 93.62 109 VAL A CA 1
ATOM 746 C C . VAL A 1 109 ? -10.783 -3.944 22.803 1.00 93.62 109 VAL A C 1
ATOM 748 O O . VAL A 1 109 ? -11.587 -4.867 22.689 1.00 93.62 109 VAL A O 1
ATOM 751 N N . GLU A 1 110 ? -10.391 -3.480 23.983 1.00 93.69 110 GLU A N 1
ATOM 752 C CA . GLU A 1 110 ? -11.029 -3.898 25.227 1.00 93.69 110 GLU A CA 1
ATOM 753 C C . GLU A 1 110 ? -12.304 -3.086 25.445 1.00 93.69 110 GLU A C 1
ATOM 755 O O . GLU A 1 110 ? -12.297 -1.857 25.355 1.00 93.69 110 GLU A O 1
ATOM 760 N N . VAL A 1 111 ? -13.401 -3.780 25.738 1.00 95.69 111 VAL A N 1
ATOM 761 C CA . VAL A 1 111 ? -14.670 -3.167 26.135 1.00 95.69 111 VAL A CA 1
ATOM 762 C C . VAL A 1 111 ? -14.875 -3.520 27.594 1.00 95.69 111 VAL A C 1
ATOM 764 O O . VAL A 1 111 ? -15.011 -4.697 27.923 1.00 95.69 111 VAL A O 1
ATOM 767 N N . VAL A 1 112 ? -14.866 -2.517 28.463 1.00 95.12 112 VAL A N 1
ATOM 768 C CA . VAL A 1 112 ? -14.949 -2.691 29.916 1.00 95.12 112 VAL A CA 1
ATOM 769 C C . VAL A 1 112 ? -16.180 -1.983 30.466 1.00 95.12 112 VAL A C 1
ATOM 771 O O . VAL A 1 112 ? -16.603 -0.952 29.940 1.00 95.12 112 VAL A O 1
ATOM 774 N N . GLY A 1 113 ? -16.755 -2.538 31.531 1.00 95.88 113 GLY A N 1
ATOM 775 C CA . GLY A 1 113 ? -17.686 -1.797 32.372 1.00 95.88 113 GLY A CA 1
ATOM 776 C C . GLY A 1 113 ? -16.951 -0.676 33.104 1.00 95.88 113 GLY A C 1
ATOM 777 O O . GLY A 1 113 ? -15.800 -0.849 33.503 1.00 95.88 113 GLY A O 1
ATOM 778 N N . ALA A 1 114 ? -17.608 0.469 33.291 1.00 94.12 114 ALA A N 1
ATOM 779 C CA . ALA A 1 114 ? -17.045 1.559 34.093 1.00 94.12 114 ALA A CA 1
ATOM 780 C C . ALA A 1 114 ? -16.880 1.165 35.576 1.00 94.12 114 ALA A C 1
ATOM 782 O O . ALA A 1 114 ? -16.052 1.734 36.283 1.00 94.12 114 ALA A O 1
ATOM 783 N N . ASP A 1 115 ? -17.656 0.180 36.031 1.00 95.19 115 ASP A N 1
ATOM 784 C CA . ASP A 1 115 ? -17.621 -0.389 37.372 1.00 95.19 115 ASP A CA 1
ATOM 785 C C . ASP A 1 115 ? -18.071 -1.867 37.357 1.00 95.19 115 ASP A C 1
ATOM 787 O O . ASP A 1 115 ? -18.303 -2.461 36.300 1.00 95.19 115 ASP A O 1
ATOM 791 N N . SER A 1 116 ? -18.201 -2.470 38.543 1.00 95.62 116 SER A N 1
ATOM 792 C CA . SER A 1 116 ? -18.574 -3.878 38.720 1.00 95.62 116 SER A CA 1
ATOM 793 C C . SER A 1 116 ? -20.051 -4.195 38.467 1.00 95.62 116 SER A C 1
ATOM 795 O O . SER A 1 116 ? -20.448 -5.347 38.639 1.00 95.62 116 SER A O 1
ATOM 797 N N . ASN A 1 117 ? -20.880 -3.225 38.080 1.00 97.19 117 ASN A N 1
ATOM 798 C CA . ASN A 1 117 ? -22.282 -3.441 37.731 1.00 97.19 117 ASN A CA 1
ATOM 799 C C . ASN A 1 117 ? -22.479 -3.752 36.246 1.00 97.19 117 ASN A C 1
ATOM 801 O O . ASN A 1 117 ? -23.520 -4.299 35.886 1.00 97.19 117 ASN A O 1
ATOM 805 N N . ILE A 1 118 ? -21.495 -3.446 35.396 1.00 98.25 118 ILE A N 1
ATOM 806 C CA . ILE A 1 118 ? -21.522 -3.765 33.969 1.00 98.25 118 ILE A CA 1
ATOM 807 C C . ILE A 1 118 ? -20.494 -4.853 33.676 1.00 98.25 118 ILE A C 1
ATOM 809 O O . ILE A 1 118 ? -19.296 -4.663 33.873 1.00 98.25 118 ILE A O 1
ATOM 813 N N . THR A 1 119 ? -20.963 -5.982 33.153 1.00 96.69 119 THR A N 1
ATOM 814 C CA . THR A 1 119 ? -20.096 -7.063 32.675 1.00 96.69 119 THR A CA 1
ATOM 815 C C . THR A 1 119 ? -20.054 -7.051 31.153 1.00 96.69 119 THR A C 1
ATOM 817 O O . THR A 1 119 ? -21.075 -6.875 30.488 1.00 96.69 119 THR A O 1
ATOM 820 N N . THR A 1 120 ? -18.873 -7.280 30.588 1.00 97.81 120 THR A N 1
ATOM 821 C CA . THR A 1 120 ? -18.670 -7.453 29.150 1.00 97.81 120 THR A CA 1
ATOM 822 C C . THR A 1 120 ? -18.118 -8.849 28.883 1.00 97.81 120 THR A C 1
ATOM 824 O O . THR A 1 120 ? -17.309 -9.375 29.648 1.00 97.81 120 THR A O 1
ATOM 827 N N . LYS A 1 121 ? -18.588 -9.504 27.821 1.00 97.00 121 LYS A N 1
ATOM 828 C CA . LYS A 1 121 ? -18.110 -10.837 27.422 1.00 97.00 121 LYS A CA 1
ATOM 829 C C . LYS A 1 121 ? -18.220 -11.024 25.919 1.00 97.00 121 LYS A C 1
ATOM 831 O O . LYS A 1 121 ? -19.026 -10.370 25.265 1.00 97.00 121 LYS A O 1
ATOM 836 N N . VAL A 1 122 ? -17.461 -11.969 25.374 1.00 97.56 122 VAL A N 1
ATOM 837 C CA . VAL A 1 122 ? -17.695 -12.452 24.011 1.00 97.56 122 VAL A CA 1
ATOM 838 C C . VAL A 1 122 ? -18.681 -13.613 24.075 1.00 97.56 122 VAL A C 1
ATOM 840 O O . VAL A 1 122 ? -18.419 -14.619 24.731 1.00 97.56 122 VAL A O 1
ATOM 843 N N . ALA A 1 123 ? -19.816 -13.481 23.395 1.00 96.81 123 ALA A N 1
ATOM 844 C CA . ALA A 1 123 ? -20.821 -14.532 23.282 1.00 96.81 123 ALA A CA 1
ATOM 845 C C . ALA A 1 123 ? -21.302 -14.614 21.830 1.00 96.81 123 ALA A C 1
ATOM 847 O O . ALA A 1 123 ? -21.717 -13.614 21.251 1.00 96.81 123 ALA A O 1
ATOM 848 N N . GLY A 1 124 ? -21.202 -15.795 21.214 1.00 95.69 124 GLY A N 1
ATOM 849 C CA . GLY A 1 124 ? -21.627 -15.992 19.822 1.00 95.69 124 GLY A CA 1
ATOM 850 C C . GLY A 1 124 ? -20.915 -15.082 18.810 1.00 95.69 124 GLY A C 1
ATOM 851 O O . GLY A 1 124 ? -21.545 -14.616 17.867 1.00 95.69 124 GLY A O 1
ATOM 852 N N . GLY A 1 125 ? -19.629 -14.776 19.031 1.00 96.25 125 GLY A N 1
ATOM 853 C CA . GLY A 1 125 ? -18.836 -13.904 18.153 1.00 96.25 125 GLY A CA 1
ATOM 854 C C . GLY A 1 125 ? -19.124 -12.403 18.288 1.00 96.25 125 GLY A C 1
ATOM 855 O O . GLY A 1 125 ? -18.558 -11.615 17.539 1.00 96.25 125 GLY A O 1
ATOM 856 N N . GLN A 1 126 ? -19.974 -11.999 19.235 1.00 96.81 126 GLN A N 1
ATOM 857 C CA . GLN A 1 126 ? -20.315 -10.602 19.504 1.00 96.81 126 GLN A CA 1
ATOM 858 C C . GLN A 1 126 ? -19.825 -10.179 20.887 1.00 96.81 126 GLN A C 1
ATOM 860 O O . GLN A 1 126 ? -19.717 -11.005 21.797 1.00 96.81 126 GLN A O 1
ATOM 865 N N . VAL A 1 127 ? -19.572 -8.881 21.056 1.00 97.25 127 VAL A N 1
ATOM 866 C CA . VAL A 1 127 ? -19.377 -8.281 22.380 1.00 97.25 127 VAL A CA 1
ATOM 867 C C . VAL A 1 127 ? -20.752 -8.076 23.011 1.00 97.25 127 VAL A C 1
ATOM 869 O O . VAL A 1 127 ? -21.524 -7.230 22.569 1.00 97.25 127 VAL A O 1
ATOM 872 N N . ALA A 1 128 ? -21.060 -8.861 24.038 1.00 97.38 128 ALA A N 1
ATOM 873 C CA . ALA A 1 128 ? -22.239 -8.679 24.869 1.00 97.38 128 ALA A CA 1
ATOM 874 C C . ALA A 1 128 ? -21.896 -7.764 26.050 1.00 97.38 128 ALA A C 1
ATOM 876 O O . ALA A 1 128 ? -20.872 -7.957 26.711 1.00 97.38 128 ALA A O 1
ATOM 877 N N . ILE A 1 129 ? -22.766 -6.790 26.313 1.00 97.94 129 ILE A N 1
ATOM 878 C CA . ILE A 1 129 ? -22.679 -5.865 27.447 1.00 97.94 129 ILE A CA 1
ATOM 879 C C . ILE A 1 129 ? -23.927 -6.089 28.295 1.00 97.94 129 ILE A C 1
ATOM 881 O O . ILE A 1 129 ? -25.046 -5.978 27.795 1.00 97.94 129 ILE A O 1
ATOM 885 N N . GLU A 1 130 ? -23.738 -6.444 29.560 1.00 97.31 130 GLU A N 1
ATOM 886 C CA . GLU A 1 130 ? -24.808 -6.876 30.454 1.00 97.31 130 GLU A CA 1
ATOM 887 C C . GLU A 1 130 ? -24.794 -6.058 31.743 1.00 97.31 130 GLU A C 1
ATOM 889 O O . GLU A 1 130 ? -23.746 -5.851 32.355 1.00 97.31 130 GLU A O 1
ATOM 894 N N . LEU A 1 131 ? -25.982 -5.634 32.177 1.00 97.69 131 LEU A N 1
ATOM 895 C CA . LEU A 1 131 ? -26.184 -5.154 33.537 1.00 97.69 131 LEU A CA 1
ATOM 896 C C . LEU A 1 131 ? -26.252 -6.357 34.483 1.00 97.69 131 LEU A C 1
ATOM 898 O O . LEU A 1 131 ? -26.980 -7.323 34.233 1.00 97.69 131 LEU A O 1
ATOM 902 N N . ASN A 1 132 ? -25.514 -6.292 35.585 1.00 96.56 132 ASN A N 1
ATOM 903 C CA . ASN A 1 132 ? -25.499 -7.356 36.575 1.00 96.56 132 ASN A CA 1
ATOM 904 C C . ASN A 1 132 ? -26.837 -7.448 37.318 1.00 96.56 132 ASN A C 1
ATOM 906 O O . ASN A 1 132 ? -27.468 -6.447 37.644 1.00 96.56 132 ASN A O 1
ATOM 910 N N . LYS A 1 133 ? -27.261 -8.679 37.630 1.00 96.50 133 LYS A N 1
ATOM 911 C CA . LYS A 1 133 ? -28.503 -8.926 38.388 1.00 96.50 133 LYS A CA 1
ATOM 912 C C . LYS A 1 133 ? -28.436 -8.367 39.809 1.00 96.50 133 LYS A C 1
ATOM 914 O O . LYS A 1 133 ? -29.445 -7.919 40.339 1.00 96.50 133 LYS A O 1
ATOM 919 N N . ASN A 1 134 ? -27.244 -8.409 40.402 1.00 95.56 134 ASN A N 1
ATOM 920 C CA . ASN A 1 134 ? -26.957 -7.822 41.701 1.00 95.56 134 ASN A CA 1
ATOM 921 C C . ASN A 1 134 ? -26.109 -6.576 41.475 1.00 95.56 134 ASN A C 1
ATOM 923 O O . ASN A 1 134 ? -24.970 -6.686 41.015 1.00 95.56 134 ASN A O 1
ATOM 927 N N . LEU A 1 135 ? -26.674 -5.418 41.801 1.00 96.69 135 LEU A N 1
ATOM 928 C CA . LEU A 1 135 ? -25.989 -4.137 41.707 1.00 96.69 135 LEU A CA 1
ATOM 929 C C . LEU A 1 135 ? -25.378 -3.778 43.062 1.00 96.69 135 LEU A C 1
ATOM 931 O O . LEU A 1 135 ? -26.031 -3.912 44.095 1.00 96.69 135 LEU A O 1
ATOM 935 N N . ASN A 1 136 ? -24.131 -3.323 43.057 1.00 94.50 136 ASN A N 1
ATOM 936 C CA . ASN A 1 136 ? -23.361 -2.997 44.252 1.00 94.50 136 ASN A CA 1
ATOM 937 C C . ASN A 1 136 ? -22.932 -1.526 44.236 1.00 94.50 136 ASN A C 1
ATOM 939 O O . ASN A 1 136 ? -22.784 -0.926 43.171 1.00 94.50 136 ASN A O 1
ATOM 943 N N . ASN A 1 137 ? -22.690 -0.970 45.429 1.00 94.81 137 ASN A N 1
ATOM 944 C CA . ASN A 1 137 ? -22.129 0.374 45.633 1.00 94.81 137 ASN A CA 1
ATOM 945 C C . ASN A 1 137 ? -22.905 1.502 44.929 1.00 94.81 137 ASN A C 1
ATOM 947 O O . ASN A 1 137 ? -22.317 2.477 44.464 1.00 94.81 137 ASN A O 1
ATOM 951 N N . LEU A 1 138 ? -24.230 1.373 44.854 1.00 94.94 138 LEU A N 1
ATOM 952 C CA . LEU A 1 138 ? -25.085 2.420 44.306 1.00 94.94 138 LEU A CA 1
ATOM 953 C C . LEU A 1 138 ? -25.167 3.601 45.279 1.00 94.94 138 LEU A C 1
ATOM 955 O O . LEU A 1 138 ? -25.379 3.416 46.477 1.00 94.94 138 LEU A O 1
ATOM 959 N N . THR A 1 139 ? -25.036 4.818 44.756 1.00 94.25 139 THR A N 1
ATOM 960 C CA . THR A 1 139 ? -25.137 6.062 45.538 1.00 94.25 139 THR A CA 1
ATOM 961 C C . THR A 1 139 ? -26.567 6.592 45.641 1.00 94.25 139 THR A C 1
ATOM 963 O O . THR A 1 139 ? -26.854 7.424 46.497 1.00 94.25 139 THR A O 1
ATOM 966 N N . GLY A 1 140 ? -27.478 6.103 44.798 1.00 92.62 140 GLY A N 1
ATOM 967 C CA . GLY A 1 140 ? -28.887 6.468 44.810 1.00 92.62 140 GLY A CA 1
ATOM 968 C C . GLY A 1 140 ? -29.703 5.576 43.883 1.00 92.62 140 GLY A C 1
ATOM 969 O O . GLY A 1 140 ? -29.197 5.064 42.886 1.00 92.62 140 GLY A O 1
ATOM 970 N N . ILE A 1 141 ? -30.972 5.386 44.231 1.00 91.69 141 ILE A N 1
ATOM 971 C CA . ILE A 1 141 ? -31.953 4.684 43.405 1.00 91.69 141 ILE A CA 1
ATOM 972 C C . ILE A 1 141 ? -33.189 5.574 43.345 1.00 91.69 141 ILE A C 1
ATOM 974 O O . ILE A 1 141 ? -33.762 5.913 44.379 1.00 91.69 141 ILE A O 1
ATOM 978 N N . THR A 1 142 ? -33.612 5.937 42.139 1.00 86.62 142 THR A N 1
ATOM 979 C CA . THR A 1 142 ? -34.919 6.553 41.905 1.00 86.62 142 THR A CA 1
ATOM 980 C C . THR A 1 142 ? -35.816 5.498 41.282 1.00 86.62 142 THR A C 1
ATOM 982 O O . THR A 1 142 ? -35.556 5.037 40.173 1.00 86.62 142 THR A O 1
ATOM 985 N N . VAL A 1 143 ? -36.859 5.097 42.003 1.00 88.06 143 VAL A N 1
ATOM 986 C CA . VAL A 1 143 ? -37.895 4.207 41.475 1.00 88.06 143 VAL A CA 1
ATOM 987 C C . VAL A 1 143 ? -39.043 5.086 41.004 1.00 88.06 143 VAL A C 1
ATOM 989 O O . VAL A 1 143 ? -39.580 5.861 41.791 1.00 88.06 143 VAL A O 1
ATOM 992 N N . ASN A 1 144 ? -39.411 4.990 39.728 1.00 82.19 144 ASN A N 1
ATOM 993 C CA . ASN A 1 144 ? -40.682 5.543 39.279 1.00 82.19 144 ASN A CA 1
ATOM 994 C C . ASN A 1 144 ? -41.771 4.520 39.625 1.00 82.19 144 ASN A C 1
ATOM 996 O O . ASN A 1 144 ? -41.864 3.483 38.972 1.00 82.19 144 ASN A O 1
ATOM 1000 N N . ASP A 1 145 ? -42.548 4.785 40.674 1.00 81.56 145 ASP A N 1
ATOM 1001 C CA . ASP A 1 145 ? -43.662 3.928 41.102 1.00 81.56 145 ASP A CA 1
ATOM 1002 C C . ASP A 1 145 ? -44.913 4.074 40.213 1.00 81.56 145 ASP A C 1
ATOM 1004 O O . ASP A 1 145 ? -45.931 3.426 40.454 1.00 81.56 145 ASP A O 1
ATOM 1008 N N . GLY A 1 146 ? -44.831 4.904 39.167 1.00 74.38 146 GLY A N 1
ATOM 1009 C CA . GLY A 1 146 ? -45.922 5.150 38.234 1.00 74.38 146 GLY A CA 1
ATOM 1010 C C . GLY A 1 146 ? -46.985 6.122 38.749 1.00 74.38 146 GLY A C 1
ATOM 1011 O O . GLY A 1 146 ? -48.004 6.266 38.079 1.00 74.38 146 GLY A O 1
ATOM 1012 N N . THR A 1 147 ? -46.779 6.794 39.891 1.00 66.62 147 THR A N 1
ATOM 1013 C CA . THR A 1 147 ? -47.766 7.730 40.469 1.00 66.62 147 THR A CA 1
ATOM 1014 C C . THR A 1 147 ? -47.424 9.215 40.321 1.00 66.62 147 THR A C 1
ATOM 1016 O O . THR A 1 147 ? -48.285 10.052 40.575 1.00 66.62 147 THR A O 1
ATOM 1019 N N . ASN A 1 148 ? -46.227 9.568 39.837 1.00 62.19 148 ASN A N 1
ATOM 1020 C CA . ASN A 1 148 ? -45.850 10.963 39.574 1.00 62.19 148 ASN A CA 1
ATOM 1021 C C . ASN A 1 148 ? -46.165 11.368 38.124 1.00 62.19 148 ASN A C 1
ATOM 1023 O O . ASN A 1 148 ? -45.281 11.384 37.263 1.00 62.19 148 ASN A O 1
ATOM 1027 N N . GLY A 1 149 ? -47.442 11.672 37.883 1.00 52.06 149 GLY A N 1
ATOM 1028 C CA . GLY A 1 149 ? -47.938 12.488 36.771 1.00 52.06 149 GLY A CA 1
ATOM 1029 C C . GLY A 1 149 ? -48.485 13.816 37.279 1.00 52.06 149 GLY A C 1
ATOM 1030 O O . GLY A 1 149 ? -48.880 13.866 38.465 1.00 52.06 149 GLY A O 1
#

Sequence (149 aa):
AINTLNAAQGETDKFAVKYDKNADGSANYNSITAGNGNGTAATIGTDTAGNSVVTSGGTKISNVANGINASDAVNKGQLDSLSTGLTNTGFGLKAADGNTVNKKLGEAVEVVGADSNITTKVAGGQVAIELNKNLNNLTGITVNDGTNG

Organism: NCBI:txid1217651

Radius of gyration: 32.11 Å; chains: 1; bounding box: 84×30×85 Å

pLDDT: mean 93.92, std 6.13, range [52.06, 98.56]

InterPro domains:
  IPR008635 Trimeric autotransporter adhesin YadA-like, stalk domain [PF05662] (60-96)
  IPR011049 Serralysin-like metalloprotease, C-terminal [SSF101967] (23-82)

Secondary structure (DSSP, 8-state):
-HHHHHHHHHHHHHH---PEEPTTS-EETT---GGGG-SPPPEEEE-TTS-EEEEE-S------PPP-STTSPPPHHHHHHHHHHHHHH-EEEE-TTS-EEEE-TT-------SSTTEEEEEETTEEEEEE-SS--S-S------S---